Protein AF-A0A2N5ZAG5-F1 (afdb_monomer)

Solvent-accessible surface area (backbone atoms only — not comparable to full-atom values): 5918 Å² total; per-residue (Å²): 111,29,67,49,31,68,78,41,42,70,64,54,48,74,60,55,49,91,86,59,88,57,57,66,60,50,40,42,52,50,18,51,52,49,44,52,32,50,51,29,46,74,69,66,45,64,36,42,62,36,19,50,52,48,22,53,53,37,50,47,44,43,63,66,39,42,48,53,43,71,77,58,41,83,92,54,61,62,68,59,50,52,52,53,38,54,52,40,50,51,52,23,51,55,25,46,53,52,23,52,52,48,52,55,54,52,66,76,77,108

Secondary structure (DSSP, 8-state):
-TTHHHHTHHHHHHT--TT-TTTHHHHHHHHHHHHHHHHHHHTTSSHHHHHHHHHHHHHHHIIIIIHHHHH--TTS-HHHHHHHHHHHHHHHHHHHHHHHHHHHHHHHH-

Foldseek 3Di:
DLVCLVVVLVVVLVQADPPDPDRSNVSNVLSVLLVVLVVCCVVVHPLLVSLVVLLVSLVCCLVRGLVVCCVPVDPHDNVVSVVVNVVSVVSSVVSVVSNVVVVVVVVVVD

pLDDT: mean 84.73, std 8.61, range [55.75, 96.06]

Sequence (110 aa):
MGINHFVMIDFYAGMLTSFMPGGGFTIILVGILLLAASISILTRKFVQISSYLLAGLLFLFIVTIHIPHLIDPGELDIQLVVFSMVKDVALMGGSLMIAGACESKKKLEE

Mean predicted aligned error: 5.91 Å

Radius of gyration: 15.48 Å; Cα contacts (8 Å, |Δi|>4): 98; chains: 1; bounding box: 38×25×43 Å

Structure (mmCIF, N/CA/C/O backbone):
data_AF-A0A2N5ZAG5-F1
#
_entry.id   AF-A0A2N5ZAG5-F1
#
loop_
_atom_site.group_PDB
_atom_site.id
_atom_site.t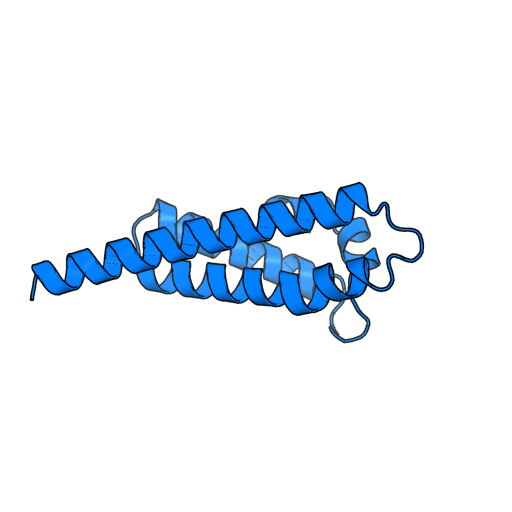ype_symbol
_atom_site.label_atom_id
_atom_site.label_alt_id
_atom_site.label_comp_id
_atom_site.label_asym_id
_atom_site.label_entity_id
_atom_site.label_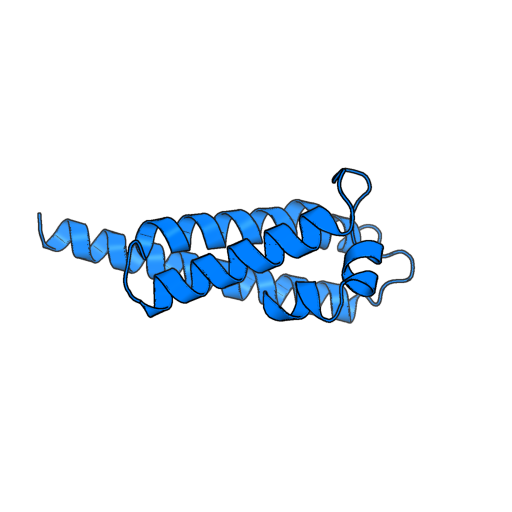seq_id
_atom_site.pdbx_PDB_ins_code
_atom_site.Cartn_x
_atom_site.Cartn_y
_atom_site.Cartn_z
_atom_site.occupancy
_atom_site.B_iso_or_equiv
_atom_site.auth_seq_id
_atom_site.auth_comp_id
_atom_site.auth_asym_id
_atom_site.auth_atom_id
_atom_site.pdbx_PDB_model_num
ATOM 1 N N . MET A 1 1 ? 6.102 1.675 3.789 1.00 67.62 1 MET A N 1
ATOM 2 C CA . MET A 1 1 ? 5.482 1.584 2.446 1.00 67.62 1 MET A CA 1
ATOM 3 C C . MET A 1 1 ? 4.859 2.895 1.991 1.00 67.62 1 MET A C 1
ATOM 5 O O . MET A 1 1 ? 5.224 3.342 0.914 1.00 67.62 1 MET A O 1
ATOM 9 N N . GLY A 1 2 ? 3.992 3.542 2.783 1.00 75.31 2 GLY A N 1
ATOM 10 C CA . GLY A 1 2 ? 3.338 4.797 2.367 1.00 75.31 2 GLY A CA 1
ATOM 11 C C . GLY A 1 2 ? 4.309 5.919 1.973 1.00 75.31 2 GLY A C 1
ATOM 12 O O . GLY A 1 2 ? 4.166 6.493 0.906 1.00 75.31 2 GLY A O 1
ATOM 13 N N . ILE A 1 3 ? 5.364 6.157 2.761 1.00 78.75 3 ILE A N 1
ATOM 14 C CA . ILE A 1 3 ? 6.380 7.186 2.450 1.00 78.75 3 ILE A CA 1
ATOM 15 C C . ILE A 1 3 ? 7.146 6.869 1.154 1.00 78.75 3 ILE A C 1
ATOM 17 O O . ILE A 1 3 ? 7.426 7.773 0.369 1.00 78.75 3 ILE A O 1
ATOM 21 N N . ASN A 1 4 ? 7.428 5.591 0.877 1.00 80.69 4 ASN A N 1
ATOM 22 C CA . ASN A 1 4 ? 8.154 5.194 -0.334 1.00 80.69 4 ASN A CA 1
ATOM 23 C C . ASN A 1 4 ? 7.390 5.573 -1.609 1.00 80.69 4 ASN A C 1
ATOM 25 O O . ASN A 1 4 ? 8.028 5.862 -2.611 1.00 80.69 4 ASN A O 1
ATOM 29 N N . HIS A 1 5 ? 6.055 5.650 -1.567 1.00 80.12 5 HIS A N 1
ATOM 30 C CA . HIS A 1 5 ? 5.252 6.091 -2.711 1.00 80.12 5 HIS A CA 1
ATOM 31 C C . HIS A 1 5 ? 5.470 7.568 -3.068 1.00 80.12 5 HIS A C 1
ATOM 33 O O . HIS A 1 5 ? 5.152 7.960 -4.180 1.00 80.12 5 HIS A O 1
ATOM 39 N N . PHE A 1 6 ? 6.021 8.382 -2.162 1.00 80.50 6 PHE A N 1
ATOM 40 C CA . PHE A 1 6 ? 6.392 9.774 -2.438 1.00 80.50 6 PHE A CA 1
ATOM 41 C C . PHE A 1 6 ? 7.868 9.906 -2.821 1.00 80.50 6 PHE A C 1
ATOM 43 O O . PHE A 1 6 ? 8.210 10.696 -3.692 1.00 80.50 6 PHE A O 1
ATOM 50 N N . VAL A 1 7 ? 8.741 9.130 -2.170 1.00 82.25 7 VAL A N 1
ATOM 51 C CA . VAL A 1 7 ? 10.200 9.204 -2.367 1.00 82.25 7 VAL A CA 1
ATOM 52 C C . VAL A 1 7 ? 10.652 8.472 -3.634 1.00 82.25 7 VAL A C 1
ATOM 54 O O . VAL A 1 7 ? 11.632 8.868 -4.251 1.00 82.25 7 VAL A O 1
ATOM 57 N N . MET A 1 8 ? 9.950 7.409 -4.031 1.00 82.75 8 MET A N 1
ATOM 58 C CA . MET A 1 8 ? 10.336 6.519 -5.133 1.00 82.75 8 MET A CA 1
ATOM 59 C C . MET A 1 8 ? 9.276 6.494 -6.245 1.00 82.75 8 MET A C 1
ATOM 61 O O . MET A 1 8 ? 8.990 5.435 -6.802 1.00 82.75 8 MET A O 1
ATOM 65 N N . ILE A 1 9 ? 8.666 7.644 -6.553 1.00 79.19 9 ILE A N 1
ATOM 66 C CA . ILE A 1 9 ? 7.599 7.754 -7.566 1.00 79.19 9 ILE A CA 1
ATOM 67 C C . ILE A 1 9 ? 8.011 7.139 -8.904 1.00 79.19 9 ILE A C 1
ATOM 69 O O . ILE A 1 9 ? 7.242 6.356 -9.452 1.00 79.19 9 ILE A O 1
ATOM 73 N N . ASP A 1 10 ? 9.214 7.440 -9.396 1.00 78.19 10 ASP A N 1
ATOM 74 C CA . ASP A 1 10 ? 9.662 6.974 -10.714 1.00 78.19 10 ASP A CA 1
ATOM 75 C C . ASP A 1 10 ? 9.826 5.450 -10.759 1.00 78.19 10 ASP A C 1
ATOM 77 O O . ASP A 1 10 ? 9.446 4.802 -11.733 1.00 78.19 10 ASP A O 1
ATOM 81 N N . PHE A 1 11 ? 10.311 4.860 -9.661 1.00 79.38 11 PHE A N 1
ATOM 82 C CA . PHE A 1 11 ? 10.424 3.409 -9.515 1.00 79.38 11 PHE A CA 1
ATOM 83 C C . PHE A 1 11 ? 9.045 2.739 -9.550 1.00 79.38 11 PHE A C 1
ATOM 85 O O . PHE A 1 11 ? 8.835 1.777 -10.283 1.00 79.38 11 PHE A O 1
ATOM 92 N N . TYR A 1 12 ? 8.078 3.270 -8.796 1.00 77.25 12 TYR A N 1
ATOM 93 C CA . TYR A 1 12 ? 6.717 2.732 -8.793 1.00 77.25 12 TYR A CA 1
ATOM 94 C C . TYR A 1 12 ? 5.983 2.981 -10.113 1.00 77.25 12 TYR A C 1
ATOM 96 O O . TYR A 1 12 ? 5.205 2.129 -10.529 1.00 77.25 12 TYR A O 1
ATOM 104 N N . ALA A 1 13 ? 6.251 4.096 -10.795 1.00 77.75 13 ALA A N 1
ATOM 105 C CA . ALA A 1 13 ? 5.682 4.389 -12.106 1.00 77.75 13 ALA A CA 1
ATOM 106 C C . ALA A 1 13 ? 6.158 3.389 -13.166 1.00 77.75 13 ALA A C 1
ATOM 108 O O . ALA A 1 13 ? 5.353 2.969 -13.993 1.00 77.75 13 ALA A O 1
ATOM 109 N N . GLY A 1 14 ? 7.420 2.955 -13.094 1.00 75.31 14 GLY A N 1
ATOM 110 C CA . GLY A 1 14 ? 7.961 1.897 -13.950 1.00 75.31 14 GLY A CA 1
ATOM 111 C C . GLY A 1 14 ? 7.369 0.506 -13.690 1.00 75.31 14 GLY A C 1
ATOM 112 O O . GLY A 1 14 ? 7.388 -0.328 -14.587 1.00 75.31 14 GLY A O 1
ATOM 113 N N . MET A 1 15 ? 6.811 0.262 -12.499 1.00 74.25 15 MET A N 1
ATOM 114 C CA . MET A 1 15 ? 6.151 -1.001 -12.130 1.00 74.25 15 MET A CA 1
ATOM 115 C C . MET A 1 15 ? 4.623 -0.966 -12.280 1.00 74.25 15 MET A C 1
ATOM 117 O O . MET A 1 15 ? 3.944 -1.929 -11.923 1.00 74.25 15 MET A O 1
ATOM 121 N N . LEU A 1 16 ? 4.027 0.141 -12.729 1.00 72.38 16 LEU A N 1
ATOM 122 C CA . LEU A 1 16 ? 2.581 0.172 -12.936 1.00 72.38 16 LEU A CA 1
ATOM 123 C C . LEU A 1 16 ? 2.218 -0.647 -14.174 1.00 72.38 16 LEU A C 1
ATOM 125 O O . LEU A 1 16 ? 2.728 -0.421 -15.269 1.00 72.38 16 LEU A O 1
ATOM 129 N N . THR A 1 17 ? 1.276 -1.573 -14.010 1.00 65.12 17 THR A N 1
ATOM 130 C CA . THR A 1 17 ? 0.700 -2.293 -15.143 1.00 65.12 17 THR A CA 1
ATOM 131 C C . THR A 1 17 ? -0.182 -1.344 -15.961 1.00 65.12 17 THR A C 1
ATOM 133 O O . THR A 1 17 ? -0.837 -0.450 -15.417 1.00 65.12 17 THR A O 1
ATOM 136 N N . SER A 1 18 ? -0.244 -1.544 -17.282 1.00 61.00 18 SER A N 1
ATOM 137 C CA . SER A 1 18 ? -1.004 -0.685 -18.213 1.00 61.00 18 SER A CA 1
ATOM 138 C C . SER A 1 18 ? -2.505 -0.577 -17.892 1.00 61.00 18 SER A C 1
ATOM 140 O O . SER A 1 18 ? -3.198 0.272 -18.447 1.00 61.00 18 SER A O 1
ATOM 142 N N . PHE A 1 19 ? -3.011 -1.422 -16.989 1.00 59.00 19 PHE A N 1
ATOM 143 C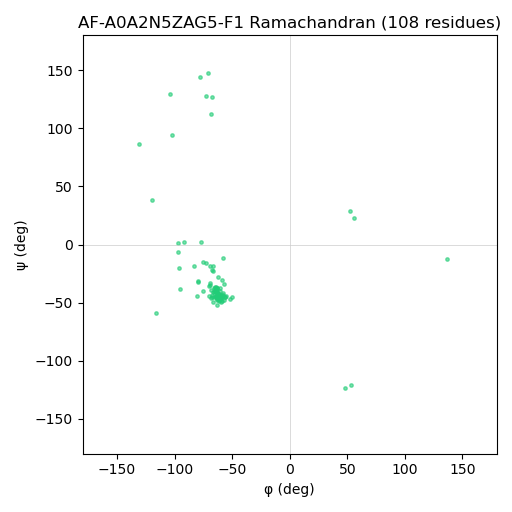 CA . PHE A 1 19 ? -4.392 -1.443 -16.516 1.00 59.00 19 PHE A CA 1
ATOM 144 C C . PHE A 1 19 ? -4.751 -0.319 -15.530 1.00 59.00 19 PHE A C 1
ATOM 146 O O . PHE A 1 19 ? -5.938 -0.093 -15.307 1.00 59.00 19 PHE A O 1
ATOM 153 N N . MET A 1 20 ? -3.782 0.390 -14.938 1.00 60.75 20 MET A N 1
ATOM 154 C CA . MET A 1 20 ? -4.053 1.499 -14.010 1.00 60.75 20 MET A CA 1
ATOM 155 C C . MET A 1 20 ? -3.872 2.874 -14.684 1.00 60.75 20 MET A C 1
ATOM 157 O O . MET A 1 20 ? -2.762 3.413 -14.689 1.00 60.75 20 MET A O 1
ATOM 161 N N . PRO A 1 21 ? -4.946 3.499 -15.215 1.00 55.75 21 PRO A N 1
ATOM 162 C CA . PRO A 1 21 ? -4.878 4.866 -15.721 1.00 55.75 21 PRO A CA 1
ATOM 163 C C . PRO A 1 21 ? -4.657 5.838 -14.553 1.00 55.75 21 PRO A C 1
ATOM 165 O O . PRO A 1 21 ? -5.390 5.816 -13.567 1.00 55.75 21 PRO A O 1
ATOM 168 N N . GLY A 1 22 ? -3.633 6.689 -14.649 1.00 62.22 22 GLY A N 1
ATOM 169 C CA . GLY A 1 22 ? -3.354 7.727 -13.646 1.00 62.22 22 GLY A CA 1
ATOM 170 C C . GLY A 1 22 ? -1.886 7.881 -13.246 1.00 62.22 22 GLY A C 1
ATOM 171 O O . GLY A 1 22 ? -1.546 8.893 -12.636 1.00 62.22 22 GLY A O 1
ATOM 172 N N . GLY A 1 23 ? -1.010 6.934 -13.610 1.00 72.81 23 GLY A N 1
ATOM 173 C CA . GLY A 1 23 ? 0.440 7.046 -13.399 1.00 72.81 23 GLY A CA 1
ATOM 174 C C . GLY A 1 23 ? 0.801 7.494 -11.976 1.00 72.81 23 GLY A C 1
ATOM 175 O O . GLY A 1 23 ? 0.352 6.906 -10.992 1.00 72.81 23 GLY A O 1
ATOM 176 N N . GLY A 1 24 ? 1.555 8.593 -11.868 1.00 74.25 24 GLY A N 1
ATOM 177 C CA . GLY A 1 24 ? 1.990 9.176 -10.592 1.00 74.25 24 GLY A CA 1
ATOM 178 C C . GLY A 1 24 ? 0.865 9.581 -9.631 1.00 74.25 24 GLY A C 1
ATOM 179 O O . GLY A 1 24 ? 1.044 9.472 -8.418 1.00 74.25 24 GLY A O 1
ATOM 180 N N . PHE A 1 25 ? -0.311 9.984 -10.130 1.00 79.88 25 PHE A N 1
ATOM 181 C CA . PHE A 1 25 ? -1.435 10.365 -9.263 1.00 79.88 25 PHE A CA 1
ATOM 182 C C . PHE A 1 25 ? -1.888 9.189 -8.396 1.00 79.88 25 PHE A C 1
ATOM 184 O O . PHE A 1 25 ? -2.088 9.340 -7.190 1.00 79.88 25 PHE A O 1
ATOM 191 N N . THR A 1 26 ? -1.994 8.002 -8.992 1.00 79.69 26 THR A N 1
ATOM 192 C CA . THR A 1 26 ? -2.448 6.817 -8.269 1.00 79.69 26 THR A CA 1
ATOM 193 C C . THR A 1 26 ? -1.422 6.358 -7.239 1.00 79.69 26 THR A C 1
ATOM 195 O O . THR A 1 26 ? -1.802 5.947 -6.146 1.00 79.69 26 THR A O 1
ATOM 198 N N . ILE A 1 27 ? -0.127 6.505 -7.534 1.00 81.44 27 ILE A N 1
ATOM 199 C CA . ILE A 1 27 ? 0.964 6.190 -6.599 1.00 81.44 27 ILE A CA 1
ATOM 200 C C . ILE A 1 27 ? 0.859 7.080 -5.354 1.00 81.44 27 ILE A C 1
ATOM 202 O O . ILE A 1 27 ? 0.876 6.582 -4.227 1.00 81.44 27 ILE A O 1
ATOM 206 N N . ILE A 1 28 ? 0.667 8.388 -5.545 1.00 83.69 28 ILE A N 1
ATOM 207 C CA . ILE A 1 28 ? 0.492 9.342 -4.443 1.00 83.69 28 ILE A CA 1
ATOM 208 C C . ILE A 1 28 ? -0.777 9.022 -3.646 1.00 83.69 28 ILE A C 1
ATOM 210 O O . ILE A 1 28 ? -0.732 8.965 -2.416 1.00 83.69 28 ILE A O 1
ATOM 214 N N . LEU A 1 29 ? -1.899 8.760 -4.325 1.00 86.06 29 LEU A N 1
ATOM 215 C CA . LEU A 1 29 ? -3.172 8.414 -3.687 1.00 86.06 29 LEU A CA 1
ATOM 216 C C . LEU A 1 29 ? -3.044 7.161 -2.812 1.00 86.06 29 LEU A C 1
ATOM 218 O O . LEU A 1 29 ? -3.492 7.157 -1.665 1.00 86.06 29 LEU A O 1
ATOM 222 N N . VAL A 1 30 ? -2.387 6.118 -3.321 1.00 87.00 30 VAL A N 1
ATOM 223 C CA . VAL A 1 30 ? -2.090 4.898 -2.562 1.00 87.00 30 VAL A CA 1
ATOM 224 C C . VAL A 1 30 ? -1.218 5.208 -1.346 1.00 87.00 30 VAL A C 1
ATOM 226 O O . VAL A 1 30 ? -1.513 4.741 -0.243 1.00 87.00 30 VAL A O 1
ATOM 229 N N . GLY A 1 31 ? -0.178 6.029 -1.516 1.00 84.62 31 GLY A N 1
ATOM 230 C CA . GLY A 1 31 ? 0.676 6.484 -0.420 1.00 84.62 31 GLY A CA 1
ATOM 231 C C . GLY A 1 31 ? -0.121 7.156 0.702 1.00 84.62 31 GLY A C 1
ATOM 232 O O . GLY A 1 31 ? 0.076 6.833 1.878 1.00 84.62 31 GLY A O 1
ATOM 233 N N . ILE A 1 32 ? -1.068 8.031 0.343 1.00 88.62 32 ILE A N 1
ATOM 234 C CA . ILE A 1 32 ? -1.978 8.702 1.283 1.00 88.62 32 ILE A CA 1
ATOM 235 C C . ILE A 1 32 ? -2.872 7.684 1.999 1.00 88.62 32 ILE A C 1
ATOM 237 O O . ILE A 1 32 ? -2.969 7.731 3.225 1.00 88.62 32 ILE A O 1
ATOM 241 N N . LEU A 1 33 ? -3.490 6.744 1.274 1.00 88.38 33 LEU A N 1
ATOM 242 C CA . LEU A 1 33 ? -4.359 5.720 1.867 1.00 88.38 33 LEU A CA 1
ATOM 243 C C . LEU A 1 33 ? -3.612 4.842 2.881 1.00 88.38 33 LEU A C 1
ATOM 245 O O . LEU A 1 33 ? -4.120 4.593 3.974 1.00 88.38 33 LEU A O 1
ATOM 249 N N . LEU A 1 34 ? -2.391 4.412 2.552 1.00 87.94 34 LEU A N 1
ATOM 250 C CA . LEU A 1 34 ? -1.558 3.595 3.440 1.00 87.94 34 LEU A CA 1
ATOM 251 C C . LEU A 1 34 ? -1.174 4.344 4.726 1.00 87.94 34 LEU A C 1
ATOM 253 O O . LEU A 1 34 ? -1.174 3.756 5.814 1.00 87.94 34 LEU A O 1
ATOM 257 N N . LEU A 1 35 ? -0.854 5.638 4.617 1.00 89.38 35 LEU A N 1
ATOM 258 C CA . LEU A 1 35 ? -0.570 6.485 5.777 1.00 89.38 35 LEU A CA 1
ATOM 259 C C . LEU A 1 35 ? -1.826 6.722 6.615 1.00 89.38 35 LEU A C 1
ATOM 261 O O . LEU A 1 35 ? -1.778 6.556 7.831 1.00 89.38 35 LEU A O 1
ATOM 265 N N . ALA A 1 36 ? -2.953 7.042 5.981 1.00 89.06 36 ALA A N 1
ATOM 266 C CA . ALA A 1 36 ? -4.222 7.256 6.666 1.00 89.06 36 ALA A CA 1
ATOM 267 C C . ALA A 1 36 ? -4.668 6.006 7.441 1.00 89.06 36 ALA A C 1
ATOM 269 O O . ALA A 1 36 ? -5.020 6.109 8.616 1.00 89.06 36 ALA A O 1
ATOM 270 N N . ALA A 1 37 ? -4.580 4.819 6.829 1.00 88.81 37 ALA A N 1
ATOM 271 C CA . ALA A 1 37 ? -4.880 3.552 7.494 1.00 88.81 37 ALA A CA 1
ATOM 272 C C . ALA A 1 37 ? -3.965 3.323 8.708 1.00 88.81 37 ALA A C 1
ATOM 274 O O . ALA A 1 37 ? -4.446 3.002 9.794 1.00 88.81 37 ALA A O 1
ATOM 275 N N . SER A 1 38 ? -2.660 3.565 8.547 1.00 87.50 38 SER A N 1
ATOM 276 C CA . SER A 1 38 ? -1.676 3.427 9.629 1.00 87.50 38 SER A CA 1
ATOM 277 C C . SER A 1 38 ? -1.963 4.382 10.795 1.00 87.50 38 SER A C 1
ATOM 279 O O . SER A 1 38 ? -1.964 3.958 11.948 1.00 87.50 38 SER A O 1
ATOM 281 N N . ILE A 1 39 ? -2.266 5.653 10.510 1.00 89.94 39 ILE A N 1
ATOM 282 C CA . ILE A 1 39 ? -2.623 6.659 11.525 1.00 89.94 39 ILE A CA 1
ATOM 283 C C . ILE A 1 39 ? -3.929 6.277 12.231 1.00 89.94 39 ILE A C 1
ATOM 285 O O . ILE A 1 39 ? -4.029 6.411 13.451 1.00 89.94 39 ILE A O 1
AT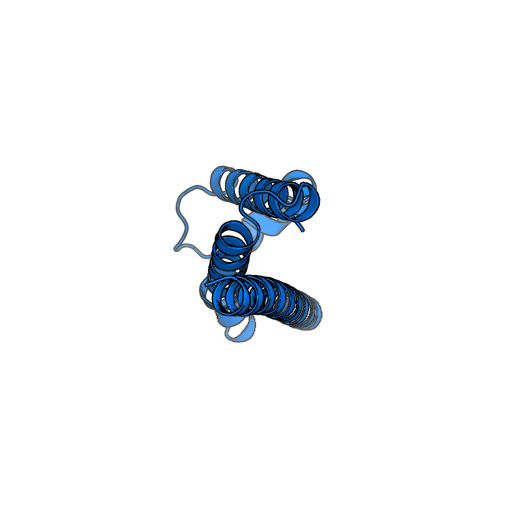OM 289 N N . SER A 1 40 ? -4.923 5.762 11.504 1.00 89.81 40 SER A N 1
ATOM 290 C CA . SER A 1 40 ? -6.196 5.327 12.091 1.00 89.81 40 SER A CA 1
ATOM 291 C C . SER A 1 40 ? -6.009 4.154 13.059 1.00 89.81 40 SER A C 1
ATOM 293 O O . SER A 1 40 ? -6.527 4.175 14.176 1.00 89.81 40 SER A O 1
ATOM 295 N N . ILE A 1 41 ? -5.196 3.164 12.671 1.00 88.12 41 ILE A N 1
ATOM 296 C CA . ILE A 1 41 ? -4.839 2.028 13.532 1.0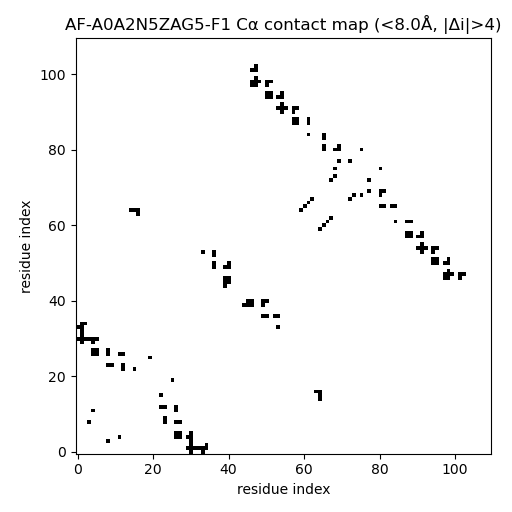0 88.12 41 ILE A CA 1
ATOM 297 C C . ILE A 1 41 ? -4.090 2.522 14.780 1.00 88.12 41 ILE A C 1
ATOM 299 O O . ILE A 1 41 ? -4.423 2.119 15.895 1.00 88.12 41 ILE A O 1
ATOM 303 N N . LEU A 1 42 ? -3.133 3.444 14.619 1.00 90.12 42 LEU A N 1
ATOM 304 C CA . LEU A 1 42 ? -2.317 3.966 15.720 1.00 90.12 42 LEU A CA 1
ATOM 305 C C . LEU A 1 42 ? -3.126 4.821 16.710 1.00 90.12 42 LEU A C 1
ATOM 307 O O . LEU A 1 42 ? -2.955 4.704 17.921 1.00 90.12 42 LEU A O 1
ATOM 311 N N . THR A 1 43 ? -4.058 5.632 16.205 1.00 91.44 43 THR A N 1
ATOM 312 C CA . THR A 1 43 ? -4.986 6.442 17.018 1.00 91.44 43 THR A CA 1
ATOM 313 C C . THR A 1 43 ? -6.139 5.629 17.611 1.00 91.44 43 THR A C 1
ATOM 315 O O . THR A 1 43 ? -6.996 6.186 18.296 1.00 91.44 43 THR A O 1
ATOM 318 N N . ARG A 1 44 ? -6.166 4.308 17.373 1.00 86.81 44 ARG A N 1
ATOM 319 C CA . ARG A 1 44 ? -7.207 3.374 17.826 1.00 86.81 44 ARG A CA 1
ATOM 320 C C . ARG A 1 44 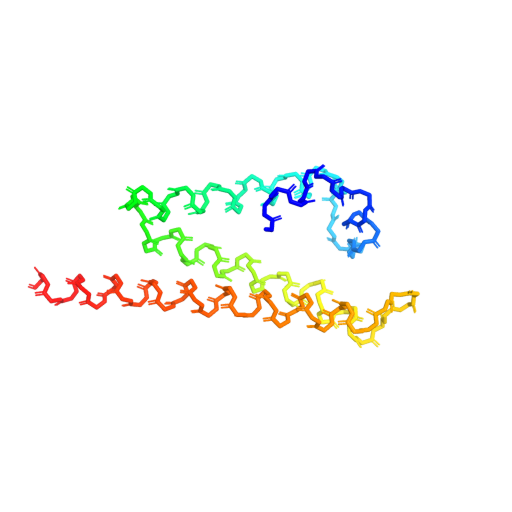? -8.623 3.759 17.386 1.00 86.81 44 ARG A C 1
ATOM 322 O O . ARG A 1 44 ? -9.605 3.324 17.988 1.00 86.81 44 ARG A O 1
ATOM 329 N N . LYS A 1 45 ? -8.749 4.544 16.318 1.00 81.75 45 LYS A N 1
ATOM 330 C CA . LYS A 1 45 ? -10.034 5.001 15.789 1.00 81.75 45 LYS A CA 1
ATOM 331 C C . LYS A 1 45 ? -10.371 4.196 14.541 1.00 81.75 45 LYS A C 1
ATOM 333 O O . LYS A 1 45 ? -9.535 4.053 13.657 1.00 81.75 45 LYS A O 1
ATOM 338 N N . PHE A 1 46 ? -11.585 3.646 14.477 1.00 86.50 46 PHE A N 1
ATOM 339 C CA . PHE A 1 46 ? -12.054 2.829 13.345 1.00 86.50 46 PHE A CA 1
ATOM 340 C C . PHE A 1 46 ? -11.119 1.662 12.959 1.00 86.50 46 PHE A C 1
ATOM 342 O O . PHE A 1 46 ? -11.111 1.235 11.809 1.00 86.50 46 PHE A O 1
ATOM 349 N N . VAL A 1 47 ? -10.363 1.118 13.925 1.00 89.50 47 VAL A N 1
ATOM 350 C CA . VAL A 1 47 ? -9.293 0.124 13.700 1.00 89.50 47 VAL A CA 1
ATOM 351 C C . VAL A 1 47 ? -9.754 -1.050 12.843 1.00 89.50 47 VAL A C 1
ATOM 353 O O . VAL A 1 47 ? -9.062 -1.431 11.907 1.00 89.50 47 VAL A O 1
ATOM 356 N N . GLN A 1 48 ? -10.935 -1.600 13.128 1.00 88.06 48 GLN A N 1
ATOM 357 C CA . GLN A 1 48 ? -11.462 -2.749 12.395 1.00 88.06 48 GLN A CA 1
ATOM 358 C C . GLN A 1 48 ? -11.672 -2.432 10.905 1.00 88.06 48 GLN A C 1
ATOM 360 O O . GLN A 1 48 ? -11.201 -3.170 10.043 1.00 88.06 48 GLN A O 1
ATOM 365 N N . ILE A 1 49 ? -12.324 -1.307 10.599 1.00 90.56 49 ILE A N 1
ATOM 366 C CA . ILE A 1 49 ? -12.622 -0.885 9.222 1.00 90.56 49 ILE A CA 1
ATOM 367 C C . ILE A 1 49 ? -11.329 -0.531 8.483 1.00 90.56 49 ILE A C 1
ATOM 369 O O . ILE A 1 49 ? -11.122 -0.976 7.355 1.00 90.56 49 ILE A O 1
ATOM 373 N N . SER A 1 50 ? -10.434 0.227 9.124 1.00 91.44 50 SER A N 1
ATOM 374 C CA . SER A 1 50 ? -9.139 0.598 8.547 1.00 91.44 50 SER A CA 1
ATOM 375 C C . SER A 1 50 ? -8.275 -0.621 8.242 1.00 91.44 50 SER A C 1
ATOM 377 O O . SER A 1 50 ? -7.611 -0.642 7.211 1.00 91.44 50 SER A O 1
ATOM 379 N N . SER A 1 51 ? -8.317 -1.647 9.093 1.00 92.31 51 SER A N 1
ATOM 380 C CA . SER A 1 51 ? -7.609 -2.902 8.859 1.00 92.31 51 SER A CA 1
ATOM 381 C C . SER A 1 51 ? -8.187 -3.692 7.679 1.00 92.31 51 SER A C 1
ATOM 383 O O . SER A 1 51 ? -7.431 -4.149 6.829 1.00 92.31 51 SER A O 1
ATOM 385 N N . TYR A 1 52 ? -9.511 -3.802 7.532 1.00 92.94 52 TYR A N 1
ATOM 386 C CA . TYR A 1 52 ? -10.075 -4.451 6.337 1.00 92.94 52 TYR A CA 1
ATOM 387 C C . TYR A 1 52 ? -9.744 -3.698 5.044 1.00 92.94 52 TYR A C 1
ATOM 389 O O . TYR A 1 52 ? -9.387 -4.324 4.048 1.00 92.94 52 TYR A O 1
ATOM 397 N N . LEU A 1 53 ? -9.812 -2.363 5.061 1.00 92.12 53 LEU A N 1
ATOM 398 C CA . LEU A 1 53 ? -9.418 -1.528 3.922 1.00 92.12 53 LEU A CA 1
ATOM 399 C C . LEU A 1 53 ? -7.941 -1.707 3.566 1.00 92.12 53 LEU A C 1
ATOM 401 O O . LEU A 1 53 ? -7.608 -1.853 2.392 1.00 92.12 53 LEU A O 1
ATOM 405 N N . LEU A 1 54 ? -7.060 -1.725 4.569 1.00 92.38 54 LEU A N 1
ATOM 406 C CA . LEU A 1 54 ? -5.628 -1.925 4.370 1.00 92.38 54 LEU A CA 1
ATOM 407 C C . LEU A 1 54 ? -5.332 -3.314 3.795 1.00 92.38 54 LEU A C 1
ATOM 409 O O . LEU A 1 54 ? -4.581 -3.424 2.828 1.00 92.38 54 LEU A O 1
ATOM 413 N N . ALA A 1 55 ? -5.955 -4.361 4.339 1.00 94.00 55 ALA A N 1
ATOM 414 C CA . ALA A 1 55 ? -5.827 -5.717 3.820 1.00 94.00 55 ALA A CA 1
ATOM 415 C C . ALA A 1 55 ? -6.335 -5.832 2.374 1.00 94.00 55 ALA A C 1
ATOM 417 O O . ALA A 1 55 ? -5.645 -6.399 1.532 1.00 94.00 55 ALA A O 1
ATOM 418 N N . GLY A 1 56 ? -7.500 -5.251 2.066 1.00 93.25 56 GLY A N 1
ATOM 419 C CA . GLY A 1 56 ? -8.062 -5.252 0.714 1.00 93.25 56 GLY A CA 1
ATOM 420 C C . GLY A 1 56 ? -7.184 -4.512 -0.298 1.00 93.25 56 GLY A C 1
ATOM 421 O O . GLY A 1 56 ? -6.984 -4.997 -1.410 1.00 93.25 56 GLY A O 1
ATOM 422 N N . LEU A 1 57 ? -6.602 -3.375 0.094 1.00 90.88 57 LEU A N 1
ATOM 423 C CA . LEU A 1 57 ? -5.678 -2.619 -0.752 1.00 90.88 57 LEU A CA 1
ATOM 424 C C . LEU A 1 57 ? -4.398 -3.417 -1.051 1.00 90.88 57 LEU A C 1
ATOM 426 O O . LEU A 1 57 ? -3.970 -3.485 -2.201 1.00 90.88 57 LEU A O 1
ATOM 430 N N . LEU A 1 58 ? -3.807 -4.050 -0.033 1.00 91.88 58 LEU A N 1
ATOM 431 C CA . LEU A 1 58 ? -2.612 -4.885 -0.200 1.00 91.88 58 LEU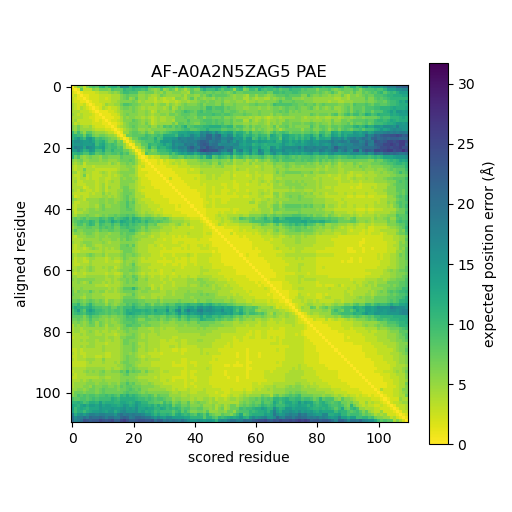 A CA 1
ATOM 432 C C . LEU A 1 58 ? -2.899 -6.125 -1.053 1.00 91.88 58 LEU A C 1
ATOM 434 O O . LEU A 1 58 ? -2.097 -6.470 -1.918 1.00 91.88 58 LEU A O 1
ATOM 438 N N . PHE A 1 59 ? -4.060 -6.755 -0.859 1.00 92.62 59 PHE A N 1
ATOM 439 C CA . PHE A 1 59 ? -4.513 -7.863 -1.696 1.00 92.62 59 PHE A CA 1
ATOM 440 C C . PHE A 1 59 ? -4.595 -7.458 -3.170 1.00 92.62 59 PHE A C 1
ATOM 442 O O . PHE A 1 59 ? -4.122 -8.192 -4.037 1.00 92.62 59 PHE A O 1
ATOM 449 N N . LEU A 1 60 ? -5.130 -6.264 -3.449 1.00 89.31 60 LEU A N 1
ATOM 450 C CA . LEU A 1 60 ? -5.189 -5.733 -4.805 1.00 89.31 60 LEU A CA 1
ATOM 451 C C . LEU A 1 60 ? -3.786 -5.651 -5.421 1.00 89.31 60 LEU A C 1
ATOM 453 O O . LEU A 1 60 ? -3.595 -6.165 -6.514 1.00 89.31 60 LEU A O 1
ATOM 457 N N . PHE A 1 61 ? -2.794 -5.098 -4.714 1.00 87.69 61 PHE A N 1
ATOM 458 C CA . PHE A 1 61 ? -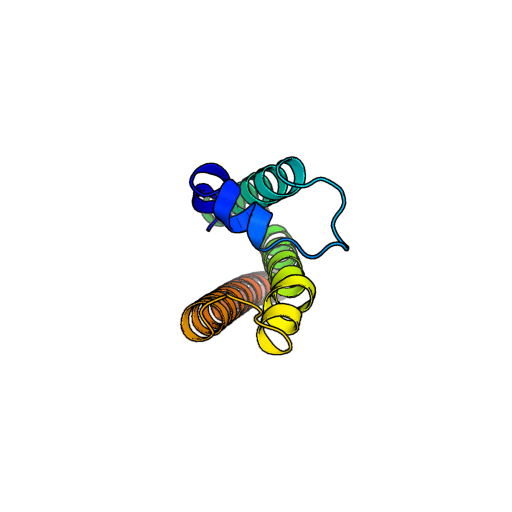1.418 -4.998 -5.230 1.00 87.69 61 PHE A CA 1
ATOM 459 C C . PHE A 1 61 ? -0.764 -6.349 -5.470 1.00 87.69 61 PHE A C 1
ATOM 461 O O . PHE A 1 61 ? -0.053 -6.518 -6.460 1.00 87.69 61 PHE A O 1
ATOM 468 N N . ILE A 1 62 ? -1.021 -7.324 -4.600 1.00 89.62 62 ILE A N 1
ATOM 469 C CA . ILE A 1 62 ? -0.524 -8.683 -4.801 1.00 89.62 62 ILE A CA 1
ATOM 470 C C . ILE A 1 62 ? -1.059 -9.236 -6.124 1.00 89.62 62 ILE A C 1
ATOM 472 O O . ILE A 1 62 ? -0.280 -9.719 -6.941 1.00 89.62 62 ILE A O 1
ATOM 476 N N . VAL A 1 63 ? -2.362 -9.106 -6.372 1.00 89.31 63 VAL A N 1
ATOM 477 C CA . VAL A 1 63 ? -2.999 -9.684 -7.561 1.00 89.31 63 VAL A CA 1
ATOM 478 C C . VAL A 1 63 ? -2.700 -8.900 -8.840 1.00 89.31 63 VAL A C 1
ATOM 480 O O . VAL A 1 63 ? -2.485 -9.512 -9.882 1.00 89.31 63 VAL A O 1
ATOM 483 N N . THR A 1 64 ? -2.690 -7.567 -8.794 1.00 84.62 64 THR A N 1
ATOM 484 C CA . THR A 1 64 ? -2.604 -6.727 -10.001 1.00 84.62 64 THR A CA 1
ATOM 485 C C . THR A 1 64 ? -1.195 -6.265 -10.350 1.00 84.62 64 THR A C 1
ATOM 487 O O . THR A 1 64 ? -0.969 -5.879 -11.496 1.00 84.62 64 THR A O 1
ATOM 490 N N . ILE A 1 65 ? -0.260 -6.280 -9.395 1.00 85.56 65 ILE A N 1
ATOM 491 C CA . ILE A 1 65 ? 1.123 -5.832 -9.601 1.00 85.56 65 ILE A CA 1
ATOM 492 C C . ILE A 1 65 ? 2.078 -7.006 -9.412 1.00 85.56 65 ILE A C 1
ATOM 494 O O . ILE A 1 65 ? 2.786 -7.357 -10.352 1.00 85.56 65 ILE A O 1
ATOM 498 N N . HIS A 1 66 ? 2.093 -7.648 -8.241 1.00 87.44 66 HIS A N 1
ATOM 499 C CA . HIS A 1 66 ? 3.118 -8.656 -7.944 1.00 87.44 66 HIS A CA 1
ATOM 500 C C . HIS A 1 66 ? 2.961 -9.942 -8.753 1.00 87.44 66 HIS A C 1
ATOM 502 O O . HIS A 1 66 ? 3.949 -10.424 -9.292 1.00 87.44 66 HIS A O 1
ATOM 508 N N . ILE A 1 67 ? 1.746 -10.486 -8.887 1.00 87.06 67 ILE A N 1
ATOM 509 C CA . ILE A 1 67 ? 1.523 -11.709 -9.679 1.00 87.06 67 ILE A CA 1
ATOM 510 C C . ILE A 1 67 ? 1.937 -11.515 -11.151 1.00 87.06 67 ILE A C 1
ATOM 512 O O . ILE A 1 67 ? 2.704 -12.344 -11.640 1.00 87.06 67 ILE A O 1
ATOM 516 N N . PRO A 1 68 ? 1.516 -10.447 -11.861 1.00 85.94 68 PRO A N 1
ATOM 517 C CA . PRO A 1 68 ? 1.981 -10.196 -13.224 1.00 85.94 68 PRO A CA 1
ATOM 518 C C . PRO A 1 68 ? 3.506 -10.104 -13.338 1.00 85.94 68 PRO A C 1
ATOM 520 O O . PRO A 1 68 ? 4.073 -10.767 -14.199 1.00 85.94 68 PRO A O 1
ATOM 523 N N . HIS A 1 69 ? 4.172 -9.383 -12.429 1.00 84.62 69 HIS A N 1
ATOM 524 C CA . HIS A 1 69 ? 5.637 -9.262 -12.431 1.00 84.62 69 HIS A CA 1
ATOM 525 C C . HIS A 1 69 ? 6.373 -10.556 -12.060 1.00 84.62 69 HIS A C 1
ATOM 527 O O . HIS A 1 69 ? 7.561 -10.678 -12.336 1.00 84.62 69 HIS A O 1
ATOM 533 N N . LEU A 1 70 ? 5.712 -11.527 -11.424 1.00 86.44 70 LEU A N 1
ATOM 534 C CA . LEU A 1 70 ? 6.297 -12.853 -11.208 1.00 86.44 70 LEU A CA 1
ATOM 535 C C . LEU A 1 70 ? 6.216 -13.739 -12.453 1.00 86.44 70 LEU A C 1
ATOM 537 O O . LEU A 1 70 ? 7.080 -14.591 -12.644 1.00 86.44 70 LEU A O 1
ATOM 541 N N . ILE A 1 71 ? 5.167 -13.574 -13.260 1.00 87.12 71 ILE A N 1
ATOM 542 C CA . ILE A 1 71 ? 4.953 -14.359 -14.482 1.00 87.12 71 ILE A CA 1
ATOM 543 C C . ILE A 1 71 ? 5.803 -13.797 -15.624 1.00 87.12 71 ILE A C 1
ATOM 545 O O . ILE A 1 71 ? 6.435 -14.564 -16.346 1.00 87.12 71 ILE A O 1
ATOM 549 N N . ASP A 1 72 ? 5.824 -12.473 -15.763 1.00 84.50 72 ASP A N 1
ATOM 550 C CA . ASP A 1 72 ? 6.612 -11.752 -16.757 1.00 84.50 72 ASP A CA 1
ATOM 551 C C . ASP A 1 72 ? 7.393 -10.614 -16.073 1.00 84.50 72 ASP A C 1
ATOM 553 O O . ASP A 1 72 ? 6.895 -9.491 -15.950 1.00 84.50 72 ASP A O 1
ATOM 557 N N . PRO A 1 73 ? 8.597 -10.905 -15.548 1.00 76.06 73 PRO A N 1
ATOM 558 C CA . PRO A 1 73 ? 9.392 -9.924 -14.813 1.00 76.06 73 PRO A CA 1
ATOM 559 C C . PRO A 1 73 ? 10.020 -8.849 -15.708 1.00 76.06 73 PRO A C 1
ATOM 561 O O . PRO A 1 73 ? 10.461 -7.822 -15.190 1.00 76.06 73 PRO A O 1
ATOM 564 N N . GLY A 1 74 ? 10.079 -9.051 -17.030 1.00 81.25 74 GLY A N 1
ATOM 565 C CA . GLY A 1 74 ? 10.825 -8.177 -17.936 1.00 81.25 74 GLY A CA 1
ATOM 566 C C . GLY A 1 74 ? 12.281 -7.994 -17.482 1.00 81.25 74 GLY A C 1
ATOM 567 O O . GLY A 1 74 ? 13.017 -8.964 -17.330 1.00 81.25 74 GLY A O 1
ATOM 568 N N . GLU A 1 75 ? 12.674 -6.742 -17.235 1.00 80.62 75 GLU A N 1
ATOM 569 C CA . GLU A 1 75 ? 14.009 -6.345 -16.749 1.00 80.62 75 GLU A CA 1
ATOM 570 C C . GLU A 1 75 ? 14.102 -6.259 -15.207 1.00 80.62 75 GLU A C 1
ATOM 572 O O . GLU A 1 75 ? 15.127 -5.843 -14.662 1.00 80.62 75 GLU A O 1
ATOM 577 N N . LEU A 1 76 ? 13.031 -6.584 -14.471 1.00 81.50 76 LEU A N 1
ATOM 578 C CA . LEU A 1 76 ? 13.024 -6.479 -13.011 1.00 81.50 76 LEU A CA 1
ATOM 579 C C . LEU A 1 76 ? 13.754 -7.648 -12.342 1.00 81.50 76 LEU A C 1
ATOM 581 O O . LEU A 1 76 ? 13.634 -8.808 -12.735 1.00 81.50 76 LEU A O 1
ATOM 585 N N . ASP A 1 77 ? 14.443 -7.347 -11.240 1.00 87.06 77 ASP A N 1
ATOM 586 C CA . ASP A 1 77 ? 15.036 -8.368 -10.378 1.00 87.06 77 ASP A CA 1
ATOM 587 C C . ASP A 1 77 ? 13.939 -9.176 -9.665 1.00 87.06 77 ASP A C 1
ATOM 589 O O . ASP A 1 77 ? 13.233 -8.677 -8.781 1.00 87.06 77 ASP A O 1
ATOM 593 N N . ILE A 1 78 ? 13.825 -10.458 -10.020 1.00 86.94 78 ILE A N 1
ATOM 594 C CA . ILE A 1 78 ? 12.846 -11.395 -9.456 1.00 86.94 78 ILE A CA 1
ATOM 595 C C . ILE A 1 78 ? 12.975 -11.492 -7.927 1.00 86.94 78 ILE A C 1
ATOM 597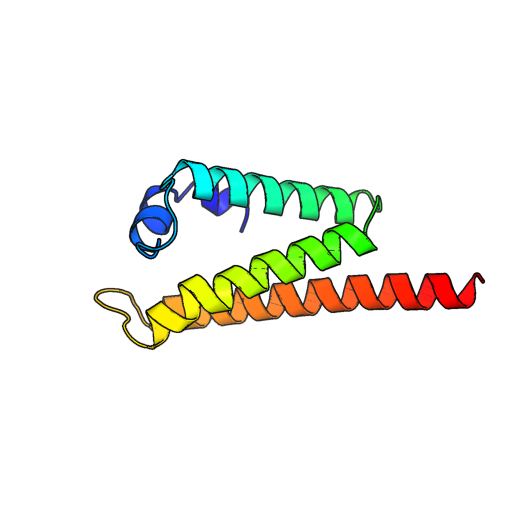 O O . ILE A 1 78 ? 11.961 -11.619 -7.239 1.00 86.94 78 ILE A O 1
ATOM 601 N N . GLN A 1 79 ? 14.184 -11.386 -7.359 1.00 88.62 79 GLN A N 1
ATOM 602 C CA . GLN A 1 79 ? 14.359 -11.418 -5.901 1.00 88.62 79 GLN A CA 1
ATOM 603 C C . GLN A 1 79 ? 13.678 -10.219 -5.236 1.00 88.62 79 GLN A C 1
ATOM 605 O O . GLN A 1 79 ? 13.026 -10.369 -4.200 1.00 88.62 79 GLN A O 1
ATOM 610 N N . LEU A 1 80 ? 13.778 -9.040 -5.854 1.00 86.88 80 LEU A N 1
ATOM 611 C CA . LEU A 1 80 ? 13.134 -7.818 -5.380 1.00 86.88 80 LEU A CA 1
ATOM 612 C C . LEU A 1 80 ? 11.603 -7.918 -5.469 1.00 86.88 80 LEU A C 1
ATOM 614 O O . LEU A 1 80 ? 10.907 -7.492 -4.539 1.00 86.88 80 LEU A O 1
ATOM 618 N N . VAL A 1 81 ? 11.086 -8.499 -6.558 1.00 87.31 81 VAL A N 1
ATOM 619 C CA . VAL A 1 81 ? 9.647 -8.731 -6.767 1.00 87.31 81 VAL A CA 1
ATOM 620 C C . VAL A 1 81 ? 9.106 -9.686 -5.703 1.00 87.31 81 VAL A C 1
ATOM 622 O O . VAL A 1 81 ? 8.169 -9.338 -4.982 1.00 87.31 81 VAL A O 1
ATOM 625 N N . VAL A 1 82 ? 9.738 -10.851 -5.523 1.00 90.31 82 VAL A N 1
ATOM 626 C CA . VAL A 1 82 ? 9.333 -11.844 -4.513 1.00 90.31 82 VAL A CA 1
ATOM 627 C C . VAL A 1 82 ? 9.407 -11.253 -3.106 1.00 90.31 82 VAL A C 1
ATOM 629 O O . VAL A 1 82 ? 8.454 -11.387 -2.337 1.00 90.31 82 VAL A O 1
ATOM 632 N N . PHE A 1 83 ? 10.496 -10.559 -2.760 1.00 91.19 83 PHE A N 1
ATOM 633 C CA . PHE A 1 83 ? 10.642 -9.925 -1.449 1.00 91.19 83 PHE A CA 1
ATOM 634 C C . PHE A 1 83 ? 9.543 -8.889 -1.193 1.00 91.19 83 PHE A C 1
ATOM 636 O O . PHE A 1 83 ? 8.934 -8.867 -0.120 1.00 91.19 83 PHE A O 1
ATOM 643 N N . SER A 1 84 ? 9.248 -8.049 -2.188 1.00 88.38 84 SER A N 1
ATOM 644 C CA . SER A 1 84 ? 8.185 -7.049 -2.090 1.00 88.38 84 SER A CA 1
ATOM 645 C C . SER A 1 84 ? 6.806 -7.687 -1.942 1.00 88.38 84 SER A C 1
ATOM 647 O O . SER A 1 84 ? 6.025 -7.217 -1.116 1.00 88.38 84 SER A O 1
ATOM 649 N N . MET A 1 85 ? 6.540 -8.782 -2.656 1.00 90.81 85 MET A N 1
ATOM 650 C CA . MET A 1 85 ? 5.286 -9.518 -2.547 1.00 90.81 85 MET A CA 1
ATOM 651 C C . MET A 1 85 ? 5.120 -10.175 -1.174 1.00 90.81 85 MET A C 1
ATOM 653 O O . MET A 1 85 ? 4.087 -9.997 -0.533 1.00 90.81 85 MET A O 1
ATOM 657 N N . VAL A 1 86 ? 6.133 -10.899 -0.682 1.00 93.62 86 VAL A N 1
ATOM 658 C CA . VAL A 1 86 ? 6.093 -11.562 0.639 1.00 93.62 86 VAL A CA 1
ATOM 659 C C . VAL A 1 86 ? 5.845 -10.545 1.748 1.00 93.62 86 VAL A C 1
ATOM 661 O O . VAL A 1 86 ? 5.045 -10.773 2.654 1.00 93.62 86 VAL A O 1
ATOM 664 N N . LYS A 1 87 ? 6.496 -9.389 1.655 1.00 91.31 87 LYS A N 1
ATOM 665 C CA . LYS A 1 87 ? 6.310 -8.270 2.572 1.00 91.31 87 LYS A CA 1
ATOM 666 C C . LYS A 1 87 ? 4.877 -7.724 2.540 1.00 91.31 87 LYS A C 1
ATOM 668 O O . LYS A 1 87 ? 4.314 -7.471 3.603 1.00 91.31 87 LYS A O 1
ATOM 673 N N . ASP A 1 88 ? 4.267 -7.580 1.366 1.00 92.12 88 ASP A N 1
ATOM 674 C CA . ASP A 1 88 ? 2.880 -7.110 1.255 1.00 92.12 88 ASP A CA 1
ATOM 675 C C . ASP A 1 88 ? 1.876 -8.163 1.763 1.00 92.12 88 ASP A C 1
ATOM 677 O O . ASP A 1 88 ? 0.918 -7.812 2.454 1.00 92.12 88 ASP A O 1
ATOM 681 N N . VAL A 1 89 ? 2.147 -9.457 1.547 1.00 94.56 89 VAL A N 1
ATOM 682 C CA . VAL A 1 89 ? 1.379 -10.573 2.133 1.00 94.56 89 VAL A CA 1
ATOM 683 C C . VAL A 1 89 ? 1.471 -10.567 3.662 1.00 94.56 89 VAL A C 1
ATOM 685 O O . VAL A 1 89 ? 0.452 -10.705 4.342 1.00 94.56 89 VAL A O 1
ATOM 688 N N . ALA A 1 90 ? 2.666 -10.369 4.224 1.00 95.69 90 ALA A N 1
ATOM 689 C CA . ALA A 1 90 ? 2.865 -10.305 5.670 1.00 95.69 90 ALA A CA 1
ATOM 690 C C . ALA A 1 90 ? 2.096 -9.131 6.301 1.00 95.69 90 ALA A C 1
ATOM 692 O O . ALA A 1 90 ? 1.439 -9.297 7.331 1.00 95.69 90 ALA A O 1
ATOM 693 N N . LEU A 1 91 ? 2.122 -7.956 5.661 1.00 94.44 91 LEU A N 1
ATOM 694 C CA . LEU A 1 91 ? 1.363 -6.784 6.105 1.00 94.44 91 LEU A CA 1
ATOM 695 C C . LEU A 1 91 ? -0.153 -7.007 6.009 1.00 94.44 91 LEU A C 1
ATOM 697 O O . LEU A 1 91 ? -0.882 -6.643 6.933 1.00 94.44 91 LEU A O 1
ATOM 701 N N . MET A 1 92 ? -0.626 -7.645 4.935 1.00 95.44 92 MET A N 1
ATOM 702 C CA . MET A 1 92 ? -2.033 -8.012 4.770 1.00 95.44 92 MET A CA 1
ATOM 703 C C . MET A 1 92 ? -2.483 -8.967 5.883 1.00 95.44 92 MET A C 1
ATOM 705 O O . MET A 1 92 ? -3.508 -8.726 6.520 1.00 95.44 92 MET A O 1
ATOM 709 N N . GLY A 1 93 ? -1.694 -10.008 6.169 1.00 95.06 93 GLY A N 1
ATOM 710 C CA . GLY A 1 93 ? -1.969 -10.960 7.246 1.00 95.06 93 GLY A CA 1
ATOM 711 C C . GLY A 1 93 ? -2.021 -10.294 8.623 1.00 95.06 93 GLY A C 1
ATOM 712 O O . GLY A 1 93 ? -2.974 -10.502 9.373 1.00 95.06 93 GLY A O 1
ATOM 713 N N . GLY A 1 94 ? -1.052 -9.426 8.933 1.00 94.56 94 GLY A N 1
ATOM 714 C CA . GLY A 1 94 ? -1.054 -8.650 10.177 1.00 94.56 94 GLY A CA 1
ATOM 715 C C . GLY A 1 94 ? -2.282 -7.744 10.303 1.00 94.56 94 GLY A C 1
ATOM 716 O O . GLY A 1 94 ? -2.889 -7.656 11.370 1.00 94.56 94 GLY A O 1
ATOM 717 N N . SER A 1 95 ? -2.702 -7.119 9.203 1.00 94.25 95 SER A N 1
ATOM 718 C CA . SER A 1 95 ? -3.896 -6.278 9.179 1.00 94.25 95 SER A CA 1
ATOM 719 C C . SER A 1 95 ? -5.184 -7.080 9.413 1.00 94.25 95 SER A C 1
ATOM 721 O O . SER A 1 95 ? -5.998 -6.698 10.256 1.00 94.25 95 SER A O 1
ATOM 723 N N . LEU A 1 96 ? -5.341 -8.238 8.763 1.00 94.75 96 LEU A N 1
ATOM 724 C CA . LEU A 1 96 ? -6.479 -9.138 8.987 1.00 94.75 96 LEU A CA 1
ATOM 725 C C . LEU A 1 96 ? -6.519 -9.685 10.419 1.00 94.75 96 LEU A C 1
ATOM 727 O O . LEU A 1 96 ? -7.597 -9.778 11.005 1.00 94.75 96 LEU A O 1
ATOM 731 N N . MET A 1 97 ? -5.360 -9.985 11.013 1.00 96.06 97 MET A N 1
ATOM 732 C CA . MET A 1 97 ? -5.274 -10.414 12.411 1.00 96.06 97 MET A CA 1
ATOM 733 C C . MET A 1 97 ? -5.815 -9.339 13.365 1.00 96.06 97 MET A C 1
ATOM 735 O O . MET A 1 97 ? -6.594 -9.648 14.266 1.00 96.06 97 MET A O 1
ATOM 739 N N . ILE A 1 98 ? -5.460 -8.067 13.143 1.00 92.88 98 ILE A N 1
ATOM 740 C CA . ILE A 1 98 ? -5.988 -6.937 13.925 1.00 92.88 98 ILE A CA 1
ATOM 741 C C . ILE A 1 98 ? -7.505 -6.804 13.728 1.00 92.88 98 ILE A C 1
ATOM 743 O O . ILE A 1 98 ? -8.234 -6.610 14.702 1.00 92.88 98 ILE A O 1
ATOM 747 N N . ALA A 1 99 ? -7.993 -6.924 12.490 1.00 92.62 99 ALA A N 1
ATOM 748 C CA . ALA A 1 99 ? -9.424 -6.849 12.199 1.00 92.62 99 ALA A CA 1
ATOM 749 C C . ALA A 1 99 ? -10.217 -7.946 12.936 1.00 92.62 99 ALA A C 1
ATOM 751 O O . ALA A 1 99 ? -11.210 -7.641 13.599 1.00 92.62 99 ALA A O 1
ATOM 752 N N . GLY A 1 100 ? -9.732 -9.192 12.894 1.00 91.94 100 GLY A N 1
ATOM 753 C CA . GLY A 1 100 ? -10.340 -10.324 13.598 1.00 91.94 100 GLY A CA 1
ATOM 754 C C . GLY A 1 100 ? -10.292 -10.186 15.124 1.00 91.94 100 GLY A C 1
ATOM 755 O O . GLY A 1 100 ? -11.263 -10.514 15.806 1.00 91.94 100 GLY A O 1
ATOM 756 N N . ALA A 1 101 ? -9.209 -9.631 15.677 1.00 91.69 101 ALA A N 1
ATOM 757 C CA . ALA A 1 101 ? -9.111 -9.351 17.110 1.00 91.69 101 ALA A CA 1
ATOM 758 C C . ALA A 1 101 ? -10.149 -8.311 17.571 1.00 91.69 101 ALA A C 1
ATOM 760 O O . ALA A 1 101 ? -10.775 -8.481 18.620 1.00 91.69 101 ALA A O 1
ATOM 761 N N . CYS A 1 102 ? -10.378 -7.257 16.779 1.00 88.81 102 CYS A N 1
ATOM 762 C CA . CYS A 1 102 ? -11.432 -6.279 17.054 1.00 88.81 102 CYS A CA 1
ATOM 763 C C . CYS A 1 102 ? -12.839 -6.890 16.963 1.00 88.81 102 CYS A C 1
ATOM 765 O O . CYS A 1 102 ? -13.683 -6.574 17.800 1.00 88.81 102 CYS A O 1
ATOM 767 N N . GLU A 1 103 ? -13.090 -7.770 15.989 1.00 86.62 103 GLU A N 1
ATOM 768 C CA . GLU A 1 103 ? -14.383 -8.450 15.852 1.00 86.62 103 GLU A CA 1
ATOM 769 C C . GLU A 1 103 ? -14.683 -9.362 17.051 1.00 86.62 103 GLU A C 1
ATOM 771 O O . GLU A 1 103 ? -15.783 -9.322 17.600 1.00 86.62 103 GLU A O 1
ATOM 776 N N . SER A 1 104 ? -13.692 -10.144 17.493 1.00 85.38 104 SER A N 1
ATOM 777 C CA . SER A 1 104 ? -13.817 -11.023 18.662 1.00 85.38 104 SER A CA 1
ATOM 778 C C . SER A 1 104 ? -14.119 -10.235 19.940 1.00 85.38 104 SER A C 1
ATOM 780 O O . SER A 1 104 ? -15.031 -10.588 20.684 1.00 85.38 104 SER A O 1
ATOM 782 N N . LYS A 1 105 ? -13.422 -9.107 20.156 1.00 82.94 105 LYS A N 1
ATOM 783 C CA . LYS A 1 105 ? -13.692 -8.211 21.290 1.00 82.94 105 LYS A CA 1
ATOM 784 C C . LYS A 1 105 ? -15.132 -7.690 21.271 1.00 82.94 105 LYS A C 1
ATOM 786 O O . LYS A 1 105 ? -15.776 -7.699 22.311 1.00 82.94 105 LYS A O 1
ATOM 791 N N . LYS A 1 106 ? -15.645 -7.292 20.102 1.00 80.19 106 LYS A N 1
ATOM 792 C CA . LYS A 1 106 ? -17.021 -6.799 19.967 1.00 80.19 106 LYS A CA 1
ATOM 793 C C . LYS A 1 106 ? -18.057 -7.865 20.354 1.00 80.19 106 LYS A C 1
ATOM 795 O O . LYS A 1 106 ? -18.978 -7.545 21.087 1.00 80.19 106 LYS A O 1
ATOM 800 N N . LYS A 1 107 ? -17.867 -9.124 19.936 1.00 79.38 107 LYS A N 1
ATOM 801 C CA . LYS A 1 107 ? -18.769 -10.246 20.280 1.00 79.38 107 LYS A CA 1
ATOM 802 C C . LYS A 1 107 ? -18.775 -10.619 21.766 1.00 79.38 107 LYS A C 1
ATOM 804 O O . LYS A 1 107 ? -19.711 -11.263 22.209 1.00 79.38 107 LYS A O 1
ATOM 809 N N . LEU A 1 108 ? -17.721 -10.282 22.513 1.00 79.12 108 LEU A N 1
ATOM 810 C CA . LEU A 1 108 ? -17.645 -10.501 23.964 1.00 79.12 108 LEU A CA 1
ATOM 811 C C . LEU A 1 108 ? -18.328 -9.384 24.770 1.00 79.12 108 LEU A C 1
ATOM 813 O O . LEU A 1 108 ? -18.586 -9.568 25.956 1.00 79.12 108 LEU A O 1
ATOM 817 N N . GLU A 1 109 ? -18.546 -8.219 24.156 1.00 75.88 109 GLU A N 1
ATOM 818 C CA . GLU A 1 109 ? -19.171 -7.043 24.775 1.00 75.88 109 GLU A CA 1
ATOM 819 C C . GLU A 1 109 ? -20.680 -6.930 24.455 1.00 75.88 109 GLU A C 1
ATOM 821 O O . GLU A 1 109 ? -21.342 -6.056 25.015 1.00 75.88 109 GLU A O 1
ATOM 826 N N . GLU A 1 110 ? -21.205 -7.793 23.573 1.00 63.81 110 GLU A N 1
ATOM 827 C CA . GLU A 1 110 ? -22.628 -7.952 23.204 1.00 63.81 110 GLU A CA 1
ATOM 828 C C . GLU A 1 110 ? -23.280 -9.109 23.981 1.00 63.81 110 GLU A C 1
ATOM 830 O O . GLU A 1 110 ? -24.453 -8.943 24.389 1.00 63.81 110 GLU A O 1
#